Protein 4PND (pdb70)

Structure (mmCIF, N/CA/C/O backbone):
data_4PND
#
_entry.id   4PND
#
_cell.length_a   31.950
_cell.length_b   42.560
_cell.length_c   97.000
_cell.angle_alpha   90.00
_cell.angle_beta   90.00
_cell.angle_gamma   90.00
#
_symmetry.space_group_name_H-M   'P 21 21 21'
#
loop_
_entity.id
_entity.type
_entity.pdbx_description
1 polymer CC-Pent_Variant
2 water water
#
loop_
_atom_site.group_PDB
_atom_site.id
_atom_site.type_symbol
_atom_site.label_atom_id
_atom_site.label_alt_id
_atom_site.label_comp_id
_atom_site.label_asym_id
_atom_site.label_entity_id
_atom_site.label_seq_id
_atom_site.pdbx_PDB_ins_code
_atom_site.Cartn_x
_atom_site.Cartn_y
_atom_site.Cartn_z
_atom_site.occupancy
_atom_site.B_iso_or_equiv
_atom_site.auth_seq_id
_atom_site.auth_comp_id
_atom_site.auth_asym_id
_atom_site.auth_atom_id
_atom_site.pdbx_PDB_model_num
ATOM 4 N N . GLY A 1 2 ? 10.374 19.301 -1.195 1.00 31.36 1 GLY A N 1
ATOM 5 C CA . GLY A 1 2 ? 11.700 18.862 -1.596 1.00 35.53 1 GLY A CA 1
ATOM 6 C C . GLY A 1 2 ? 11.893 18.922 -3.099 1.00 35.85 1 GLY A C 1
ATOM 7 O O . GLY A 1 2 ? 11.032 19.430 -3.823 1.00 29.82 1 GLY A O 1
ATOM 8 N N . ASN A 1 3 ? 13.041 18.451 -3.577 1.00 25.21 2 ASN A N 1
ATOM 9 C CA . ASN A 1 3 ? 13.198 18.264 -5.011 1.00 28.30 2 ASN A CA 1
ATOM 10 C C . ASN A 1 3 ? 12.488 16.983 -5.415 1.00 27.03 2 ASN A C 1
ATOM 11 O O . ASN A 1 3 ? 13.096 15.903 -5.485 1.00 24.55 2 ASN A O 1
ATOM 16 N N . ILE A 1 4 ? 11.192 17.100 -5.688 1.00 21.79 3 ILE A N 1
ATOM 17 C CA . ILE A 1 4 ? 10.379 15.917 -5.970 1.00 24.40 3 ILE A CA 1
ATOM 18 C C . ILE A 1 4 ? 10.822 15.167 -7.233 1.00 21.07 3 ILE A C 1
ATOM 19 O O . ILE A 1 4 ? 10.834 13.929 -7.256 1.00 21.59 3 ILE A O 1
ATOM 24 N N . LEU A 1 5 ? 11.243 15.894 -8.266 1.00 19.33 4 LEU A N 1
ATOM 25 C CA . LEU A 1 5 ? 11.655 15.232 -9.512 1.00 19.58 4 LEU A CA 1
ATOM 26 C C . LEU A 1 5 ? 12.945 14.436 -9.330 1.00 20.97 4 LEU A C 1
ATOM 27 O O . LEU A 1 5 ? 13.107 13.350 -9.896 1.00 18.83 4 LEU A O 1
ATOM 32 N N . GLN A 1 6 ? 13.869 14.962 -8.535 1.00 20.49 5 GLN A N 1
ATOM 33 C CA . GLN A 1 6 ? 15.101 14.222 -8.248 1.00 20.58 5 GLN A CA 1
ATOM 34 C C . GLN A 1 6 ? 14.810 13.006 -7.394 1.00 20.65 5 GLN A C 1
ATOM 35 O O . GLN A 1 6 ? 15.418 1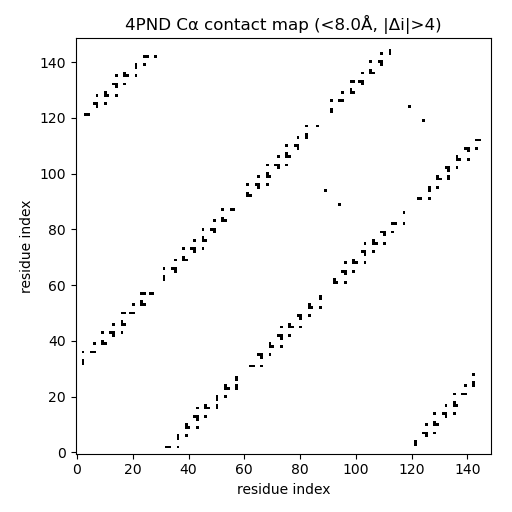1.944 -7.582 1.00 19.94 5 GLN A O 1
ATOM 38 N N . LYS A 1 7 ? 13.867 13.144 -6.464 1.00 20.65 6 LYS A N 1
ATOM 39 C CA . LYS A 1 7 ? 13.466 12.000 -5.648 1.00 19.58 6 LYS A CA 1
ATOM 40 C C . LYS A 1 7 ? 12.843 10.925 -6.527 1.00 19.22 6 LYS A C 1
ATOM 41 O O . LYS A 1 7 ? 13.158 9.739 -6.397 1.00 17.07 6 LYS A O 1
ATOM 47 N N . ILE A 1 8 ? 11.971 11.342 -7.436 1.00 20.51 7 ILE A N 1
ATOM 48 C CA . ILE A 1 8 ? 11.357 10.407 -8.380 1.00 17.28 7 ILE A CA 1
ATOM 49 C C . ILE A 1 8 ? 12.416 9.704 -9.230 1.00 18.31 7 ILE A C 1
ATOM 50 O O . ILE A 1 8 ? 12.372 8.477 -9.422 1.00 15.59 7 ILE A O 1
ATOM 55 N N . GLU A 1 9 ? 13.383 10.464 -9.727 1.00 18.88 8 GLU A N 1
ATOM 56 C CA . GLU A 1 9 ? 14.476 9.857 -10.495 1.00 16.67 8 GLU A CA 1
ATOM 57 C C . GLU A 1 9 ? 15.223 8.821 -9.641 1.00 20.18 8 GLU A C 1
ATOM 58 O O . GLU A 1 9 ? 15.524 7.715 -10.097 1.00 19.75 8 GLU A O 1
ATOM 64 N N . ASN A 1 10 ? 15.508 9.173 -8.388 1.00 17.31 9 ASN A N 1
ATOM 65 C CA . ASN A 1 10 ? 16.248 8.265 -7.508 1.00 19.35 9 ASN A CA 1
ATOM 66 C C . ASN A 1 10 ? 15.480 6.989 -7.198 1.00 16.37 9 ASN A C 1
ATOM 67 O O . ASN A 1 10 ? 16.059 5.902 -7.147 1.00 17.68 9 ASN A O 1
ATOM 72 N N . ILE A 1 11 ? 14.176 7.118 -6.987 1.00 13.26 10 ILE A N 1
ATOM 73 C CA . ILE A 1 11 ? 13.338 5.944 -6.727 1.00 12.10 10 ILE A CA 1
ATOM 74 C C . ILE A 1 11 ? 13.281 5.052 -7.956 1.00 14.34 10 ILE A C 1
ATOM 75 O O . ILE A 1 11 ? 13.346 3.812 -7.864 1.00 13.67 10 ILE A O 1
ATOM 80 N N . LEU A 1 12 ? 13.185 5.671 -9.128 1.00 13.92 11 LEU A N 1
ATOM 81 C CA . LEU A 1 12 ? 13.148 4.878 -10.361 1.00 12.26 11 LEU A CA 1
ATOM 82 C C . LEU A 1 12 ? 14.461 4.124 -10.569 1.00 15.82 11 LEU A C 1
ATOM 83 O O . LEU A 1 12 ? 14.476 2.996 -11.072 1.00 15.14 11 LEU A O 1
ATOM 88 N N . LYS A 1 13 ? 15.575 4.742 -10.192 1.00 14.26 12 LYS A N 1
ATOM 89 C CA . LYS A 1 13 ? 16.870 4.059 -10.289 1.00 16.13 12 LYS A CA 1
ATOM 90 C C . LYS A 1 13 ? 16.910 2.837 -9.380 1.00 17.92 12 LYS A C 1
ATOM 91 O O . LYS A 1 13 ? 17.427 1.784 -9.770 1.00 17.72 12 LYS A O 1
ATOM 97 N N . LYS A 1 14 ? 16.355 2.972 -8.180 1.00 13.89 13 LYS A N 1
ATOM 98 C CA . LYS A 1 14 ? 16.290 1.827 -7.264 1.00 14.33 13 LYS A CA 1
ATOM 99 C C . LYS A 1 14 ? 15.372 0.750 -7.790 1.00 21.38 13 LYS A C 1
ATOM 100 O O . LYS A 1 14 ? 15.669 -0.440 -7.693 1.00 17.35 13 LYS A O 1
ATOM 106 N N . ILE A 1 15 ? 14.248 1.161 -8.356 1.00 15.55 14 ILE A N 1
ATOM 107 C CA . ILE A 1 15 ? 13.345 0.202 -8.975 1.00 12.49 14 ILE A CA 1
ATOM 108 C C . ILE A 1 15 ? 14.043 -0.568 -10.100 1.00 16.33 14 ILE A C 1
ATOM 109 O O . ILE A 1 15 ? 13.904 -1.797 -10.219 1.00 14.50 14 ILE A O 1
ATOM 114 N N . GLU A 1 16 ? 14.799 0.149 -10.924 1.00 16.04 15 GLU A N 1
ATOM 115 C CA . GLU A 1 16 ? 15.576 -0.484 -11.993 1.00 16.13 15 GLU A CA 1
ATOM 116 C C . GLU A 1 16 ? 16.550 -1.503 -11.425 1.00 15.33 15 GLU A C 1
ATOM 117 O O . GLU A 1 16 ? 16.671 -2.624 -11.927 1.00 17.08 15 GLU A O 1
ATOM 123 N N . ASN A 1 17 ? 17.244 -1.116 -10.361 1.00 13.61 16 ASN A N 1
ATOM 124 C CA . ASN A 1 17 ? 18.232 -1.998 -9.751 1.00 16.11 16 ASN A CA 1
ATOM 125 C C . ASN A 1 17 ? 17.606 -3.255 -9.173 1.00 16.07 16 ASN A C 1
ATOM 126 O O . ASN A 1 17 ? 18.149 -4.362 -9.314 1.00 17.76 16 ASN A O 1
ATOM 131 N N . ILE A 1 18 ? 16.460 -3.091 -8.523 1.00 13.37 17 ILE A N 1
ATOM 132 C CA . ILE A 1 18 ? 15.773 -4.247 -7.952 1.00 13.49 17 ILE A CA 1
ATOM 133 C C . ILE A 1 18 ? 15.308 -5.183 -9.058 1.00 14.89 17 ILE A C 1
ATOM 134 O O . ILE A 1 18 ? 15.427 -6.408 -8.950 1.00 15.67 17 ILE A O 1
ATOM 139 N N . LEU A 1 19 ? 14.785 -4.611 -10.136 1.00 13.12 18 LEU A N 1
ATOM 140 C CA . LEU A 1 19 ? 14.317 -5.432 -11.247 1.00 12.39 18 LEU A CA 1
ATOM 141 C C . LEU A 1 19 ? 15.462 -6.181 -11.911 1.00 17.38 18 LEU A C 1
ATOM 142 O O . LEU A 1 19 ? 15.302 -7.320 -12.342 1.00 17.04 18 LEU A O 1
ATOM 147 N N . TRP A 1 20 ? 16.621 -5.547 -12.017 1.00 13.35 19 TRP A N 1
ATOM 148 C CA . TRP A 1 20 ? 17.777 -6.227 -12.597 1.00 17.50 19 TRP A CA 1
ATOM 149 C C . TRP A 1 20 ? 18.170 -7.434 -11.725 1.00 20.83 19 TRP A C 1
ATOM 150 O O . TRP A 1 20 ? 18.507 -8.521 -12.237 1.00 17.65 19 TRP A O 1
ATOM 161 N N . LYS A 1 21 ? 18.106 -7.261 -10.405 1.00 14.49 20 LYS A N 1
ATOM 162 C CA . LYS A 1 21 ? 18.403 -8.376 -9.496 1.00 14.68 20 LYS A CA 1
ATOM 163 C C . LYS A 1 21 ? 17.401 -9.503 -9.664 1.00 18.09 20 LYS A C 1
ATOM 164 O O . LYS A 1 21 ? 17.762 -10.684 -9.656 1.00 19.15 20 LYS A O 1
ATOM 170 N N . ILE A 1 22 ? 16.134 -9.134 -9.782 1.00 15.01 21 ILE A N 1
ATOM 171 C CA . ILE A 1 22 ? 15.079 -10.109 -10.019 1.00 12.18 21 ILE A CA 1
ATOM 172 C C . ILE A 1 22 ? 15.332 -10.872 -11.318 1.00 17.28 21 ILE A C 1
ATOM 173 O O . ILE A 1 22 ? 15.206 -12.105 -11.363 1.00 17.38 21 ILE A O 1
ATOM 178 N N . GLU A 1 23 ? 15.700 -10.155 -12.380 1.00 14.86 22 GLU A N 1
ATOM 179 C CA . GLU A 1 23 ? 15.968 -10.818 -13.669 1.00 14.13 22 GLU A CA 1
ATOM 180 C C . GLU A 1 23 ? 17.114 -11.809 -13.548 1.00 18.25 22 GLU A C 1
ATOM 181 O O . GLU A 1 23 ? 17.068 -12.907 -14.108 1.00 22.23 22 GLU A O 1
ATOM 187 N N . ASN A 1 24 ? 18.156 -11.421 -12.824 1.00 18.14 23 ASN A N 1
ATOM 188 C CA . ASN A 1 24 ? 19.290 -12.315 -12.625 1.00 19.84 23 ASN A CA 1
ATOM 189 C C . ASN A 1 24 ? 18.929 -13.563 -11.831 1.00 19.74 23 ASN A C 1
ATOM 190 O O . ASN A 1 24 ? 19.393 -14.663 -12.151 1.00 24.97 23 ASN A O 1
ATOM 195 N N . ILE A 1 25 ? 18.105 -13.398 -10.801 1.00 18.49 24 ILE A N 1
ATOM 196 C CA . ILE A 1 25 ? 17.663 -14.538 -9.984 1.00 18.61 24 ILE A CA 1
ATOM 197 C C . ILE A 1 25 ? 16.831 -15.482 -10.855 1.00 21.32 24 ILE A C 1
ATOM 198 O O . ILE A 1 25 ? 16.982 -16.696 -10.784 1.00 21.07 24 ILE A O 1
ATOM 203 N N . LEU A 1 26 ? 15.965 -14.918 -11.695 1.00 18.95 25 LEU A N 1
ATOM 204 C CA . LEU A 1 26 ? 15.114 -15.724 -12.577 1.00 19.34 25 LEU A CA 1
ATOM 205 C C . LEU A 1 26 ? 15.938 -16.497 -13.599 1.00 19.52 25 LEU A C 1
ATOM 206 O O . LEU A 1 26 ? 15.627 -17.655 -13.916 1.00 24.58 25 LEU A O 1
ATOM 211 N N . GLN A 1 27 ? 17.011 -15.885 -14.092 1.00 18.74 26 GLN A N 1
ATOM 212 C CA . GLN A 1 27 ? 17.920 -16.574 -15.005 1.00 23.12 26 GLN A CA 1
ATOM 213 C C . GLN A 1 27 ? 18.510 -17.824 -14.379 1.00 25.68 26 GLN A C 1
ATOM 214 O O . GLN A 1 27 ? 18.689 -18.840 -15.047 1.00 24.32 26 GLN A O 1
ATOM 220 N N . LYS A 1 28 ? 18.832 -17.730 -13.094 1.00 23.19 27 LYS A N 1
ATOM 221 C CA . LYS A 1 28 ? 19.402 -18.856 -12.370 1.00 27.18 27 LYS A CA 1
ATOM 222 C C . LYS A 1 28 ? 18.351 -19.935 -12.166 1.00 24.11 27 LYS A C 1
ATOM 223 O O . LYS A 1 28 ? 18.638 -21.130 -12.280 1.00 27.90 27 LYS A O 1
ATOM 227 N N . ILE A 1 29 ? 17.132 -19.511 -11.849 1.00 24.28 28 ILE A N 1
ATOM 228 C CA . ILE A 1 29 ? 16.037 -20.460 -11.673 1.00 23.70 28 ILE A CA 1
ATOM 229 C C . ILE A 1 29 ? 15.779 -21.211 -12.980 1.00 25.07 28 ILE A C 1
ATOM 230 O O . ILE A 1 29 ? 15.616 -22.439 -12.987 1.00 25.42 28 ILE A O 1
ATOM 235 N N . GLU A 1 30 ? 15.804 -20.493 -14.097 1.00 22.50 29 GLU A N 1
ATOM 236 C CA . GLU A 1 30 ? 15.498 -21.135 -15.378 1.00 23.88 29 GLU A CA 1
ATOM 237 C C . GLU A 1 30 ? 16.627 -22.074 -15.808 1.00 32.77 29 GLU A C 1
ATOM 238 O O . GLU A 1 30 ? 16.386 -23.074 -16.500 1.00 33.89 29 GLU A O 1
ATOM 244 N N A GLY A 1 31 ? 17.852 -21.738 -15.409 0.45 31.31 30 GLY A N 1
ATOM 245 N N B GLY A 1 31 ? 17.848 -21.772 -15.382 0.55 31.27 30 GLY A N 1
ATOM 246 C CA A GLY A 1 31 ? 19.018 -22.573 -15.644 0.45 32.46 30 GLY A CA 1
ATOM 247 C CA B GLY A 1 31 ? 18.984 -22.617 -15.696 0.55 32.52 30 GLY A CA 1
ATOM 248 C C A GLY A 1 31 ? 18.891 -23.936 -14.991 0.45 35.04 30 GLY A C 1
ATOM 249 C C B GLY A 1 31 ? 18.948 -23.915 -14.917 0.55 35.42 30 GLY A C 1
ATOM 250 O O A GLY A 1 31 ? 18.258 -24.049 -13.940 0.45 28.91 30 GLY A O 1
ATOM 251 O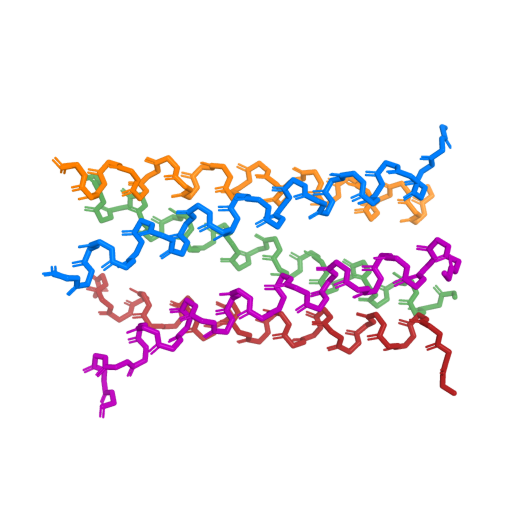 O B GLY A 1 31 ? 19.726 -24.824 -15.181 0.55 32.82 30 GLY A O 1
ATOM 252 N N . ASN B 1 3 ? -0.307 17.341 -3.534 1.00 62.56 2 ASN B N 1
ATOM 253 C CA . ASN B 1 3 ? 0.067 17.612 -4.911 1.00 49.67 2 ASN B CA 1
ATOM 254 C C . ASN B 1 3 ? 0.216 16.332 -5.711 1.00 35.86 2 ASN B C 1
ATOM 255 O O . ASN B 1 3 ? 0.629 15.319 -5.169 1.00 27.39 2 ASN B O 1
ATOM 260 N N . ILE B 1 4 ? -0.094 16.397 -7.001 1.00 33.97 3 ILE B N 1
ATOM 261 C CA . ILE B 1 4 ? -0.038 15.220 -7.862 1.00 28.17 3 ILE B CA 1
ATOM 262 C C . ILE B 1 4 ? 1.383 14.665 -7.976 1.00 27.48 3 ILE B C 1
ATOM 263 O O . ILE B 1 4 ? 1.564 13.450 -8.059 1.00 21.81 3 ILE B O 1
ATOM 268 N N . LEU B 1 5 ? 2.394 15.533 -7.972 1.00 23.60 4 LEU B N 1
ATOM 269 C CA . LEU B 1 5 ? 3.772 15.053 -8.078 1.00 25.20 4 LEU B CA 1
ATOM 270 C C . LEU B 1 5 ? 4.179 14.291 -6.819 1.00 21.14 4 LEU B C 1
ATOM 271 O O . LEU B 1 5 ? 4.897 13.292 -6.897 1.00 27.11 4 LEU B O 1
ATOM 276 N N . GLN B 1 6 ? 3.712 14.754 -5.661 1.00 23.24 5 GLN B N 1
ATOM 277 C CA . GLN B 1 6 ? 4.015 14.057 -4.417 1.00 23.40 5 GLN B CA 1
ATOM 278 C C . GLN B 1 6 ? 3.314 12.703 -4.378 1.00 23.08 5 GLN B C 1
ATOM 279 O O . GLN B 1 6 ? 3.895 11.700 -3.930 1.00 25.17 5 GLN B O 1
ATOM 285 N N . LYS B 1 7 ? 2.087 12.656 -4.891 1.00 22.88 6 LYS B N 1
ATOM 286 C CA . LYS B 1 7 ? 1.355 11.388 -4.959 1.00 20.69 6 LYS B CA 1
ATOM 287 C C . LYS B 1 7 ? 2.069 10.399 -5.858 1.00 20.03 6 LYS B C 1
ATOM 288 O O . LYS B 1 7 ? 2.228 9.228 -5.503 1.00 21.03 6 LYS B O 1
ATOM 293 N N . ILE B 1 8 ? 2.513 10.868 -7.021 1.00 17.92 7 ILE B N 1
ATOM 294 C CA . ILE B 1 8 ? 3.267 10.009 -7.935 1.00 16.34 7 ILE B CA 1
ATOM 295 C C . ILE B 1 8 ? 4.522 9.483 -7.257 1.00 19.95 7 ILE B C 1
ATOM 296 O O . ILE B 1 8 ? 4.836 8.292 -7.337 1.00 18.87 7 ILE B O 1
ATOM 301 N N . GLU B 1 9 ? 5.235 10.366 -6.569 1.00 20.52 8 GLU B N 1
ATOM 302 C CA . GLU B 1 9 ? 6.408 9.946 -5.806 1.00 20.45 8 GLU B CA 1
ATOM 303 C C . GLU B 1 9 ? 6.049 8.895 -4.759 1.00 18.50 8 GLU B C 1
ATOM 304 O O . GLU B 1 9 ? 6.737 7.878 -4.624 1.00 20.05 8 GLU B O 1
ATOM 310 N N . ASN B 1 10 ? 4.942 9.115 -4.056 1.00 16.42 9 ASN B N 1
ATOM 311 C CA . ASN B 1 10 ? 4.526 8.187 -3.005 1.00 18.55 9 ASN B CA 1
ATOM 312 C C . ASN B 1 10 ? 4.195 6.794 -3.553 1.00 21.62 9 ASN B C 1
ATOM 313 O O . ASN B 1 10 ? 4.555 5.783 -2.950 1.00 21.41 9 ASN B O 1
ATOM 318 N N . ILE B 1 11 ? 3.520 6.738 -4.697 1.00 17.53 10 ILE B N 1
ATOM 319 C CA . ILE B 1 11 ? 3.179 5.449 -5.317 1.00 15.58 10 ILE B CA 1
ATOM 320 C C . ILE B 1 11 ? 4.447 4.714 -5.773 1.00 19.64 10 ILE B C 1
ATOM 321 O O . ILE B 1 11 ? 4.580 3.479 -5.635 1.00 16.60 10 ILE B O 1
ATOM 326 N N . LEU B 1 12 ? 5.407 5.468 -6.307 1.00 15.44 11 LEU B N 1
ATOM 327 C CA . LEU B 1 12 ? 6.664 4.855 -6.744 1.00 14.74 11 LEU B CA 1
ATOM 328 C C . LEU B 1 12 ? 7.422 4.244 -5.565 1.00 17.37 11 LEU B C 1
ATOM 329 O O . LEU B 1 12 ? 8.017 3.165 -5.705 1.00 17.26 11 LEU B O 1
ATOM 334 N N . LYS B 1 13 ? 7.384 4.909 -4.408 1.00 14.70 12 LYS B N 1
ATOM 335 C CA . LYS B 1 13 ? 7.998 4.365 -3.187 1.00 14.15 12 LYS B CA 1
ATOM 336 C C . LYS B 1 13 ? 7.325 3.058 -2.809 1.00 21.61 12 LYS B C 1
ATOM 337 O O . LYS B 1 13 ? 7.998 2.115 -2.383 1.00 17.77 12 LYS B O 1
ATOM 343 N N . LYS B 1 14 ? 6.001 3.004 -2.959 1.00 16.96 13 LYS B N 1
ATOM 344 C CA . LYS B 1 14 ? 5.259 1.781 -2.632 1.00 15.41 13 LYS B CA 1
ATOM 345 C C . LYS B 1 14 ? 5.618 0.660 -3.598 1.00 21.46 13 LYS B C 1
ATOM 346 O O . LYS B 1 14 ? 5.762 -0.501 -3.207 1.00 16.75 13 LYS B O 1
ATOM 351 N N . ILE B 1 15 ? 5.744 1.008 -4.872 1.00 13.69 14 ILE B N 1
ATOM 352 C CA . ILE B 1 15 ? 6.167 0.047 -5.888 1.00 10.57 14 ILE B CA 1
ATOM 353 C C . ILE B 1 15 ? 7.563 -0.504 -5.583 1.00 16.93 14 ILE B C 1
ATOM 354 O O . ILE B 1 15 ? 7.810 -1.712 -5.722 1.00 15.96 14 ILE B O 1
ATOM 359 N N . GLU B 1 16 ? 8.477 0.375 -5.177 1.00 14.79 15 GLU B N 1
ATOM 360 C CA . GLU B 1 16 ? 9.821 -0.056 -4.798 1.00 11.76 15 GLU B CA 1
ATOM 361 C C . GLU B 1 16 ? 9.743 -1.079 -3.662 1.00 14.30 15 GLU B C 1
ATOM 362 O O . GLU B 1 16 ? 10.384 -2.133 -3.703 1.00 18.35 15 GLU B O 1
ATOM 368 N N . ASN B 1 17 ? 8.920 -0.782 -2.662 1.00 16.89 16 ASN B N 1
ATOM 369 C CA . ASN B 1 17 ? 8.800 -1.680 -1.519 1.00 16.35 16 ASN B CA 1
ATOM 370 C C . ASN B 1 17 ? 8.241 -3.041 -1.906 1.00 17.16 16 ASN B C 1
ATOM 371 O O . ASN B 1 17 ? 8.683 -4.068 -1.367 1.00 16.07 16 ASN B O 1
ATOM 376 N N . ILE B 1 18 ? 7.253 -3.049 -2.796 1.00 13.18 17 ILE B N 1
ATOM 377 C CA . ILE B 1 18 ? 6.669 -4.320 -3.241 1.00 16.57 17 ILE B CA 1
ATOM 378 C C . ILE B 1 18 ? 7.726 -5.107 -4.013 1.00 19.93 17 ILE B C 1
ATOM 379 O O . ILE B 1 18 ? 7.842 -6.319 -3.872 1.00 14.43 17 ILE B O 1
ATOM 384 N N . LEU B 1 19 ? 8.497 -4.421 -4.849 1.00 16.46 18 LEU B N 1
ATOM 385 C CA . LEU B 1 19 ? 9.545 -5.106 -5.621 1.00 12.88 18 LEU B CA 1
ATOM 386 C C . LEU B 1 19 ? 10.624 -5.693 -4.703 1.00 12.32 18 LEU B C 1
ATOM 387 O O . LEU B 1 19 ? 11.193 -6.749 -5.000 1.00 13.77 18 LEU B O 1
ATOM 392 N N . TRP B 1 20 ? 10.956 -4.996 -3.615 1.00 12.53 19 TRP B N 1
ATOM 393 C CA . TRP B 1 20 ? 11.882 -5.576 -2.640 1.00 17.63 19 TRP B CA 1
ATOM 394 C C . TRP B 1 20 ? 11.322 -6.878 -2.074 1.00 17.32 19 TRP B C 1
ATOM 395 O O . TRP B 1 20 ? 12.056 -7.859 -1.901 1.00 15.72 19 TRP B O 1
ATOM 406 N N . LYS B 1 21 ? 10.021 -6.891 -1.781 1.00 15.60 20 LYS B N 1
ATOM 407 C CA . LYS B 1 21 ? 9.401 -8.107 -1.236 1.00 19.19 20 LYS B CA 1
ATOM 408 C C . LYS B 1 21 ? 9.459 -9.233 -2.249 1.00 18.16 20 LYS B C 1
ATOM 409 O O . LYS B 1 21 ? 9.784 -10.375 -1.910 1.00 17.92 20 LYS B O 1
ATOM 415 N N . ILE B 1 22 ? 9.138 -8.910 -3.496 1.00 12.18 21 ILE B N 1
ATOM 416 C CA . ILE B 1 22 ? 9.215 -9.898 -4.577 1.00 11.66 21 ILE B CA 1
ATOM 417 C C . ILE B 1 22 ? 10.642 -10.426 -4.733 1.00 14.16 21 ILE B C 1
ATOM 418 O O . ILE B 1 22 ? 10.871 -11.638 -4.870 1.00 16.85 21 ILE B O 1
ATOM 423 N N . GLU B 1 23 ? 11.613 -9.520 -4.709 1.00 12.58 22 GLU B N 1
ATOM 424 C CA . GLU B 1 23 ? 13.007 -9.930 -4.836 1.00 12.96 22 GLU B CA 1
ATOM 425 C C . GLU B 1 23 ? 13.424 -10.868 -3.712 1.00 16.52 22 GLU B C 1
ATOM 426 O O . GLU B 1 23 ? 14.124 -11.862 -3.952 1.00 17.24 22 GLU B O 1
ATOM 432 N N A ASN B 1 24 ? 12.994 -10.553 -2.492 0.46 14.15 23 ASN B N 1
ATOM 433 N N B ASN B 1 24 ? 13.010 -10.579 -2.479 0.54 14.61 23 ASN B N 1
ATOM 434 C CA A ASN B 1 24 ? 13.345 -11.360 -1.328 0.46 17.53 23 ASN B CA 1
ATOM 435 C CA B ASN B 1 24 ? 13.424 -11.448 -1.377 0.54 17.23 23 ASN B CA 1
ATOM 436 C C A ASN B 1 24 ? 12.756 -12.764 -1.423 0.46 18.26 23 ASN B C 1
ATOM 437 C C B ASN B 1 24 ? 12.776 -12.816 -1.476 0.54 18.29 23 ASN B C 1
ATOM 438 O O A ASN B 1 24 ? 13.411 -13.746 -1.088 0.46 18.41 23 ASN B O 1
ATOM 439 O O B ASN B 1 24 ? 13.411 -13.830 -1.195 0.54 18.72 23 ASN B O 1
ATOM 448 N N . ILE B 1 25 ? 11.511 -12.843 -1.879 1.00 17.27 24 ILE B N 1
ATOM 449 C CA . ILE B 1 25 ? 10.815 -14.118 -2.056 1.00 17.12 24 ILE B CA 1
ATOM 450 C C . ILE B 1 25 ? 11.518 -14.946 -3.125 1.00 18.88 24 ILE B C 1
ATOM 451 O O . ILE B 1 25 ? 11.707 -16.149 -2.951 1.00 19.76 24 ILE B O 1
ATOM 456 N N . LEU B 1 26 ? 11.919 -14.316 -4.230 1.00 17.06 25 LEU B N 1
ATOM 457 C CA . LEU B 1 26 ? 12.628 -15.045 -5.297 1.00 16.81 25 LEU B CA 1
ATOM 458 C C . LEU B 1 26 ? 13.985 -15.559 -4.847 1.00 17.10 25 LEU B C 1
ATOM 459 O O . LEU B 1 26 ? 14.441 -16.617 -5.291 1.00 19.91 25 LEU B O 1
ATOM 464 N N . GLN B 1 27 ? 14.651 -14.803 -3.982 1.00 16.11 26 GLN B N 1
ATOM 465 C CA . GLN B 1 27 ? 15.910 -15.268 -3.420 1.00 18.35 26 GLN B CA 1
ATOM 466 C C . GLN B 1 27 ? 15.675 -16.565 -2.668 1.00 18.85 26 GLN B C 1
ATOM 467 O O . GLN B 1 27 ? 16.474 -17.514 -2.750 1.00 20.98 26 GLN B O 1
ATOM 473 N N . LYS B 1 28 ? 14.548 -16.626 -1.964 1.00 18.72 27 LYS B N 1
ATOM 474 C CA . LYS B 1 28 ? 14.226 -17.838 -1.228 1.00 21.66 27 LYS B CA 1
ATOM 475 C C . LYS B 1 28 ? 13.900 -18.980 -2.164 1.00 24.76 27 LYS B C 1
ATOM 476 O O . LYS B 1 28 ? 14.310 -20.118 -1.933 1.00 23.53 27 LYS B O 1
ATOM 482 N N . ILE B 1 29 ? 13.132 -18.684 -3.208 1.00 19.30 28 ILE B N 1
ATOM 483 C CA . ILE B 1 29 ? 12.762 -19.730 -4.167 1.00 19.53 28 ILE B CA 1
ATOM 484 C C . ILE B 1 29 ? 14.017 -20.246 -4.853 1.00 25.47 28 ILE B C 1
ATOM 485 O O . ILE B 1 29 ? 14.182 -21.441 -5.021 1.00 28.10 28 ILE B O 1
ATOM 490 N N . GLU B 1 30 ? 14.933 -19.357 -5.215 1.00 21.43 29 GLU B N 1
ATOM 491 C CA . GLU B 1 30 ? 16.144 -19.811 -5.891 1.00 23.61 29 GLU B CA 1
ATOM 492 C C . GLU B 1 30 ? 17.042 -20.562 -4.913 1.00 30.62 29 GLU B C 1
ATOM 493 O O . GLU B 1 30 ? 17.786 -21.465 -5.313 1.00 31.51 29 GLU B O 1
ATOM 499 N N A GLY B 1 31 ? 16.930 -20.216 -3.630 0.55 27.54 30 GLY B N 1
ATOM 500 N N B GLY B 1 31 ? 17.012 -20.151 -3.649 0.45 27.35 30 GLY B N 1
ATOM 501 C CA A GLY B 1 31 ? 17.652 -20.883 -2.555 0.55 30.51 30 GLY B CA 1
ATOM 502 C CA B GLY B 1 31 ? 17.845 -20.763 -2.631 0.45 29.26 30 GLY B CA 1
ATOM 503 C C A GLY B 1 31 ? 17.626 -22.402 -2.606 0.55 36.56 30 GLY B C 1
ATOM 504 C C B GLY B 1 31 ? 17.475 -22.210 -2.388 0.45 33.79 30 GLY B C 1
ATOM 505 O O A GLY B 1 31 ? 18.198 -23.079 -1.744 0.55 28.20 30 GLY B O 1
ATOM 506 O O B GLY B 1 31 ? 16.338 -22.613 -2.622 0.45 25.51 30 GLY B O 1
ATOM 510 N N . GLY C 1 2 ? -1.636 18.334 -17.029 1.00 86.40 1 GLY C N 1
ATOM 511 C CA . GLY C 1 2 ? -2.797 18.440 -16.161 1.00 83.36 1 GLY C CA 1
ATOM 512 C C . GLY C 1 2 ? -3.464 17.095 -15.949 1.00 75.58 1 GLY C C 1
ATOM 513 O O . GLY C 1 2 ? -3.249 16.441 -14.926 1.00 74.89 1 GLY C O 1
ATOM 514 N N . ASN C 1 3 ? -4.265 16.671 -16.921 1.00 62.12 2 ASN C N 1
ATOM 515 C CA . ASN C 1 3 ? -4.927 15.386 -16.811 1.00 56.04 2 ASN C CA 1
ATOM 516 C C . ASN C 1 3 ? -3.952 14.273 -17.190 1.00 44.69 2 ASN C C 1
ATOM 517 O O . ASN C 1 3 ? -4.165 13.115 -16.830 1.00 38.05 2 ASN C O 1
ATOM 522 N N . ILE C 1 4 ? -2.907 14.609 -17.947 1.00 37.13 3 ILE C N 1
ATOM 523 C CA . ILE C 1 4 ? -1.911 13.600 -18.318 1.00 35.92 3 ILE C CA 1
ATOM 524 C C . ILE C 1 4 ? -1.209 13.118 -17.043 1.00 30.49 3 ILE C C 1
ATOM 525 O O . ILE C 1 4 ? -0.870 11.936 -16.912 1.00 28.10 3 ILE C O 1
ATOM 530 N N . LEU C 1 5 ? -1.004 14.026 -16.089 1.00 25.78 4 LEU C N 1
ATOM 531 C CA . LEU C 1 5 ? -0.384 13.636 -14.823 1.00 27.52 4 LEU C CA 1
ATOM 532 C C . LEU C 1 5 ? -1.349 12.738 -14.075 1.00 25.94 4 LEU C C 1
ATOM 533 O O . LEU C 1 5 ? -0.942 11.833 -13.345 1.00 24.46 4 LEU C O 1
ATOM 538 N N . GLN C 1 6 ? -2.638 13.010 -14.239 1.00 29.29 5 GLN C N 1
ATOM 539 C CA . GLN C 1 6 ? -3.646 12.161 -13.625 1.00 31.12 5 GLN C CA 1
ATOM 540 C C . GLN C 1 6 ? -3.631 10.775 -14.266 1.00 34.01 5 GLN C C 1
ATOM 541 O O . GLN C 1 6 ? -3.807 9.767 -13.574 1.00 28.48 5 GLN C O 1
ATOM 544 N N . LYS C 1 7 ? -3.405 10.719 -15.579 1.00 29.01 6 LYS C N 1
ATOM 545 C CA . LYS C 1 7 ? -3.296 9.430 -16.268 1.00 28.61 6 LYS C CA 1
ATOM 546 C C . LYS C 1 7 ? -2.085 8.656 -15.782 1.00 26.79 6 LYS C C 1
ATOM 547 O O . LYS C 1 7 ? -2.165 7.463 -15.514 1.00 25.36 6 LYS C O 1
ATOM 551 N N . ILE C 1 8 ? -0.964 9.352 -15.658 1.00 20.80 7 ILE C N 1
ATOM 552 C CA . ILE C 1 8 ? 0.250 8.740 -15.139 1.00 20.60 7 ILE C CA 1
ATOM 553 C C . ILE C 1 8 ? 0.033 8.223 -13.718 1.00 20.97 7 ILE C C 1
ATOM 554 O O . ILE C 1 8 ? 0.455 7.110 -13.394 1.00 16.89 7 ILE C O 1
ATOM 559 N N . GLU C 1 9 ? -0.620 9.016 -12.869 1.00 25.65 8 GLU C N 1
ATOM 560 C CA . GLU C 1 9 ? -0.914 8.562 -11.503 1.00 23.87 8 GLU C CA 1
ATOM 561 C C . GLU C 1 9 ? -1.773 7.299 -11.501 1.00 26.09 8 GLU C C 1
ATOM 562 O O . GLU C 1 9 ? -1.495 6.350 -10.762 1.00 22.24 8 GLU C O 1
ATOM 568 N N . ASN C 1 10 ? -2.809 7.287 -12.337 1.00 23.71 9 ASN C N 1
ATOM 569 C CA . ASN C 1 10 ? -3.721 6.143 -12.396 1.00 22.15 9 ASN C CA 1
ATOM 570 C C . ASN C 1 10 ? -3.026 4.880 -12.885 1.00 26.42 9 ASN C C 1
ATOM 571 O O . ASN C 1 10 ? -3.281 3.783 -12.378 1.00 24.98 9 ASN C O 1
ATOM 576 N N . ILE C 1 11 ? -2.148 5.023 -13.871 1.00 23.11 10 ILE C N 1
ATOM 577 C CA . ILE C 1 11 ? -1.418 3.861 -14.367 1.00 19.39 10 ILE C CA 1
ATOM 578 C C . ILE C 1 11 ? -0.476 3.310 -13.299 1.00 18.67 10 ILE C C 1
ATOM 579 O O . ILE C 1 11 ? -0.338 2.100 -13.155 1.00 19.04 10 ILE C O 1
ATOM 584 N N . LEU C 1 12 ? 0.174 4.191 -12.548 1.00 17.43 11 LEU C N 1
ATOM 585 C CA . LEU C 1 12 ? 1.066 3.744 -11.470 1.00 14.55 11 LEU C CA 1
ATOM 586 C C . LEU C 1 12 ? 0.292 2.991 -10.387 1.00 18.54 11 LEU C C 1
ATOM 587 O O . LEU C 1 12 ? 0.790 2.020 -9.823 1.00 17.25 11 LEU C O 1
ATOM 592 N N . LYS C 1 13 ? -0.926 3.437 -10.087 1.00 17.06 12 LYS C N 1
ATOM 593 C CA . LYS C 1 13 ? -1.757 2.714 -9.126 1.00 20.56 12 LYS C CA 1
ATOM 594 C C . LYS C 1 13 ? -2.075 1.301 -9.623 1.00 21.90 12 LYS C C 1
ATOM 595 O O . LYS C 1 13 ? -2.076 0.334 -8.838 1.00 20.82 12 LYS C O 1
ATOM 601 N N . LYS C 1 14 ? -2.343 1.178 -10.925 1.00 19.43 13 LYS C N 1
ATOM 602 C CA . LYS C 1 14 ? -2.612 -0.142 -11.519 1.00 19.37 13 LYS C CA 1
ATOM 603 C C . LYS C 1 14 ? -1.372 -1.021 -11.480 1.00 20.95 13 LYS C C 1
ATOM 604 O O . LYS C 1 14 ? -1.458 -2.218 -11.205 1.00 24.56 13 LYS C O 1
ATOM 608 N N . ILE C 1 15 ? -0.220 -0.430 -11.768 1.00 16.66 14 ILE C N 1
ATOM 609 C CA . ILE C 1 15 ? 1.045 -1.143 -11.686 1.00 18.63 14 ILE C CA 1
ATOM 610 C C . ILE C 1 15 ? 1.272 -1.668 -10.270 1.00 18.07 14 ILE C C 1
ATOM 611 O O . ILE C 1 15 ? 1.640 -2.827 -10.090 1.00 16.72 14 ILE C O 1
ATOM 616 N N . GLU C 1 16 ? 1.017 -0.818 -9.274 1.00 18.69 15 GLU C N 1
ATOM 617 C CA . GLU C 1 16 ? 1.137 -1.194 -7.865 1.00 18.46 15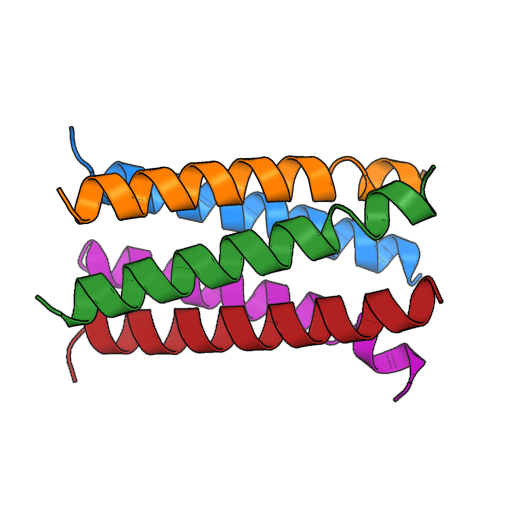 GLU C CA 1
ATOM 618 C C . GLU C 1 16 ? 0.238 -2.388 -7.539 1.00 18.89 15 GLU C C 1
ATOM 619 O O . GLU C 1 16 ? 0.668 -3.370 -6.903 1.00 19.18 15 GLU C O 1
ATOM 625 N N . ASN C 1 17 ? -1.010 -2.321 -7.999 1.00 15.77 16 ASN C N 1
ATOM 626 C CA . ASN C 1 17 ? -1.977 -3.373 -7.729 1.00 16.96 16 ASN C CA 1
ATOM 627 C C . ASN C 1 17 ? -1.570 -4.705 -8.362 1.00 18.68 16 ASN C C 1
ATOM 628 O O . ASN C 1 17 ? -1.707 -5.772 -7.747 1.00 20.62 16 ASN C O 1
ATOM 633 N N . ILE C 1 18 ? -1.055 -4.652 -9.586 1.00 16.67 17 ILE C N 1
ATOM 634 C CA . ILE C 1 18 ? -0.607 -5.875 -10.256 1.00 17.44 17 ILE C CA 1
ATOM 635 C C . ILE C 1 18 ? 0.583 -6.497 -9.528 1.00 17.17 17 ILE C C 1
ATOM 636 O O . ILE C 1 18 ? 0.664 -7.719 -9.358 1.00 18.07 17 ILE C O 1
ATOM 641 N N . LEU C 1 19 ? 1.503 -5.648 -9.085 1.00 15.33 18 LEU C N 1
ATOM 642 C CA . LEU C 1 19 ? 2.685 -6.111 -8.362 1.00 13.13 18 LEU C CA 1
ATOM 643 C C . LEU C 1 19 ? 2.301 -6.763 -7.041 1.00 16.01 18 LEU C C 1
ATOM 644 O O . LEU C 1 19 ? 2.896 -7.772 -6.644 1.00 17.88 18 LEU C O 1
ATOM 649 N N . TRP C 1 20 ? 1.294 -6.211 -6.360 1.00 15.36 19 TRP C N 1
ATOM 650 C CA . TRP C 1 20 ? 0.796 -6.847 -5.142 1.00 16.04 19 TRP C CA 1
ATOM 651 C C . TRP C 1 20 ? 0.282 -8.253 -5.438 1.00 17.98 19 TRP C C 1
ATOM 652 O O . TRP C 1 20 ? 0.511 -9.182 -4.654 1.00 18.95 19 TRP C O 1
ATOM 663 N N . LYS C 1 21 ? -0.411 -8.406 -6.565 1.00 16.82 20 LYS C N 1
ATOM 664 C CA . LYS C 1 21 ? -0.945 -9.717 -6.957 1.00 18.62 20 LYS C CA 1
ATOM 665 C C . LYS C 1 21 ? 0.186 -10.710 -7.225 1.00 17.22 20 LYS C C 1
ATOM 666 O O . LYS C 1 21 ? 0.123 -11.862 -6.812 1.00 18.74 20 LYS C O 1
ATOM 672 N N . ILE C 1 22 ? 1.212 -10.249 -7.931 1.00 16.52 21 ILE C N 1
ATOM 673 C CA . ILE C 1 22 ? 2.397 -11.060 -8.216 1.00 14.83 21 ILE C CA 1
ATOM 674 C C . ILE C 1 22 ? 3.079 -11.467 -6.903 1.00 15.27 21 ILE C C 1
ATOM 675 O O . ILE C 1 22 ? 3.421 -12.623 -6.696 1.00 14.27 21 ILE C O 1
ATOM 680 N N . GLU C 1 23 ? 3.233 -10.518 -5.992 1.00 13.52 22 GLU C N 1
ATOM 681 C CA . GLU C 1 23 ? 3.845 -10.801 -4.695 1.00 16.78 22 GLU C CA 1
ATOM 682 C C . GLU C 1 23 ? 3.060 -11.854 -3.937 1.00 17.27 22 GLU C C 1
ATOM 683 O O . GLU C 1 23 ? 3.642 -12.747 -3.310 1.00 18.62 22 GLU C O 1
ATOM 689 N N . ASN C 1 24 ? 1.733 -11.759 -3.983 1.00 16.16 23 ASN C N 1
ATOM 690 C CA A ASN C 1 24 ? 0.861 -12.711 -3.304 0.49 19.81 23 ASN C CA 1
ATOM 691 C CA B ASN C 1 24 ? 0.925 -12.721 -3.247 0.51 19.39 23 ASN C CA 1
ATOM 692 C C . ASN C 1 24 ? 1.015 -14.123 -3.842 1.00 18.89 23 ASN C C 1
ATOM 693 O O . ASN C 1 24 ? 1.042 -15.104 -3.091 1.00 19.33 23 ASN C O 1
ATOM 702 N N . ILE C 1 25 ? 1.080 -14.223 -5.167 1.00 17.88 24 ILE C N 1
ATOM 703 C CA . ILE C 1 25 ? 1.187 -15.541 -5.797 1.00 22.02 24 ILE C CA 1
ATOM 704 C C . ILE C 1 25 ? 2.515 -16.160 -5.391 1.00 19.07 24 ILE C C 1
ATOM 705 O O . ILE C 1 25 ? 2.581 -17.329 -4.980 1.00 18.83 24 ILE C O 1
ATOM 710 N N . LEU C 1 26 ? 3.566 -15.344 -5.441 1.00 16.52 25 LEU C N 1
ATOM 711 C CA . LEU C 1 26 ? 4.905 -15.829 -5.098 1.00 20.23 25 LEU C CA 1
ATOM 712 C C . LEU C 1 26 ? 4.991 -16.206 -3.622 1.00 19.69 25 LEU C C 1
ATOM 713 O O . LEU C 1 26 ? 5.619 -17.205 -3.267 1.00 23.26 25 LEU C O 1
ATOM 718 N N . GLN C 1 27 ? 4.349 -15.430 -2.754 1.00 20.45 26 GLN C N 1
ATOM 719 C CA . GLN C 1 27 ? 4.308 -15.821 -1.348 1.00 25.98 26 GLN C CA 1
ATOM 720 C C . GLN C 1 27 ? 3.639 -17.160 -1.120 1.00 30.05 26 GLN C C 1
ATOM 721 O O . GLN C 1 27 ? 4.108 -17.953 -0.292 1.00 32.72 26 GLN C O 1
ATOM 727 N N . LYS C 1 28 ? 2.553 -17.435 -1.841 1.00 23.04 27 LYS C N 1
ATOM 728 C CA . LYS C 1 28 ? 1.904 -18.718 -1.625 1.00 22.55 27 LYS C CA 1
ATOM 729 C C . LYS C 1 28 ? 2.785 -19.851 -2.117 1.00 26.31 27 LYS C C 1
ATOM 730 O O . LYS C 1 28 ? 2.870 -20.889 -1.455 1.00 30.61 27 LYS C O 1
ATOM 736 N N . ILE C 1 29 ? 3.436 -19.642 -3.262 1.00 27.09 28 ILE C N 1
ATOM 737 C CA . ILE C 1 29 ? 4.305 -20.665 -3.846 1.00 33.06 28 ILE C CA 1
ATOM 738 C C . ILE C 1 29 ? 5.443 -21.001 -2.905 1.00 26.27 28 ILE C C 1
ATOM 739 O O . ILE C 1 29 ? 5.738 -22.172 -2.661 1.00 33.91 28 ILE C O 1
ATOM 744 N N . GLU C 1 30 ? 6.065 -19.967 -2.348 1.00 28.60 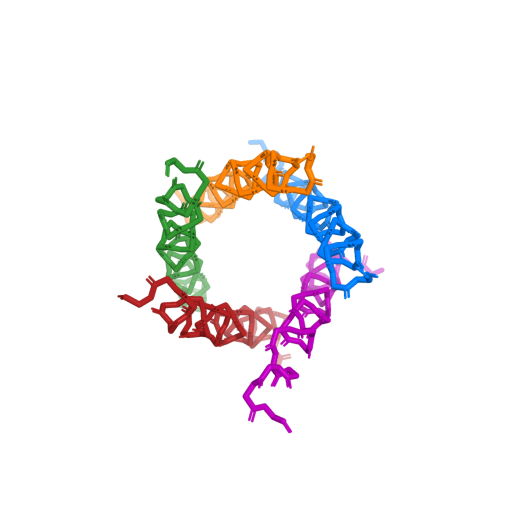29 GLU C N 1
ATOM 745 C CA . GLU C 1 30 ? 7.211 -20.183 -1.481 1.00 30.42 29 GLU C CA 1
ATOM 746 C C . GLU C 1 30 ? 6.769 -20.685 -0.100 1.00 37.18 29 GLU C C 1
ATOM 747 O O . GLU C 1 30 ? 7.514 -21.402 0.575 1.00 35.05 29 GLU C O 1
ATOM 753 N N . GLY C 1 31 ? 5.552 -20.328 0.304 1.00 38.60 30 GLY C N 1
ATOM 754 C CA . GLY C 1 31 ? 4.995 -20.773 1.574 1.00 37.00 30 GLY C CA 1
ATOM 755 C C . GLY C 1 31 ? 4.500 -22.204 1.582 1.00 48.15 30 GLY C C 1
ATOM 756 O O . GLY C 1 31 ? 4.093 -22.741 0.553 1.00 46.49 30 GLY C O 1
ATOM 757 N N . GLY D 1 2 ? 4.033 15.827 -29.574 1.00 43.90 1 GLY D N 1
ATOM 758 C CA . GLY D 1 2 ? 4.012 14.745 -28.606 1.00 46.23 1 GLY D CA 1
ATOM 759 C C . GLY D 1 2 ? 4.957 14.937 -27.435 1.00 45.49 1 GLY D C 1
ATOM 760 O O . GLY D 1 2 ? 6.153 14.661 -27.541 1.00 49.51 1 GLY D O 1
ATOM 761 N N . ASN D 1 3 ? 4.429 15.419 -26.315 1.00 39.03 2 ASN D N 1
ATOM 762 C CA . ASN D 1 3 ? 5.299 15.946 -25.280 1.00 37.81 2 ASN D CA 1
ATOM 763 C C . ASN D 1 3 ? 5.875 14.819 -24.437 1.00 36.93 2 ASN D C 1
ATOM 764 O O . ASN D 1 3 ? 5.493 13.649 -24.585 1.00 30.71 2 ASN D O 1
ATOM 769 N N . ILE D 1 4 ? 6.816 15.174 -23.570 1.00 29.87 3 ILE D N 1
ATOM 770 C CA . ILE D 1 4 ? 7.515 14.187 -22.768 1.00 25.02 3 ILE D CA 1
ATOM 771 C C . ILE D 1 4 ? 6.562 13.449 -21.835 1.00 24.38 3 ILE D C 1
ATOM 772 O O . ILE D 1 4 ? 6.764 12.270 -21.569 1.00 25.94 3 ILE D O 1
ATOM 777 N N . LEU D 1 5 ? 5.519 14.117 -21.350 1.00 24.04 4 LEU D N 1
ATOM 778 C CA . LEU D 1 5 ? 4.593 13.451 -20.436 1.00 25.02 4 LEU D CA 1
ATOM 779 C C . LEU D 1 5 ? 3.815 12.349 -21.150 1.00 24.01 4 LEU D C 1
ATOM 780 O O . LEU D 1 5 ? 3.569 11.297 -20.576 1.00 24.05 4 LEU D O 1
ATOM 785 N N . GLN D 1 6 ? 3.454 12.582 -22.410 1.00 25.84 5 GLN D N 1
ATOM 786 C CA . GLN D 1 6 ? 2.775 11.541 -23.183 1.00 29.27 5 GLN D CA 1
ATOM 787 C C . GLN D 1 6 ? 3.670 10.347 -23.448 1.00 27.92 5 GLN D C 1
ATOM 788 O O . GLN D 1 6 ? 3.210 9.196 -23.461 1.00 24.43 5 GLN D O 1
ATOM 794 N N . LYS D 1 7 ? 4.947 10.618 -23.684 1.00 24.29 6 LYS D N 1
ATOM 795 C CA . LYS D 1 7 ? 5.908 9.548 -23.902 1.00 25.11 6 LYS D CA 1
ATOM 796 C C . LYS D 1 7 ? 6.063 8.726 -22.632 1.00 27.39 6 LYS D C 1
ATOM 797 O O . LYS D 1 7 ? 6.073 7.493 -22.670 1.00 21.78 6 LYS D O 1
ATOM 803 N N . ILE D 1 8 ? 6.156 9.413 -21.500 1.00 20.15 7 ILE D N 1
ATOM 804 C CA . ILE D 1 8 ? 6.225 8.737 -20.204 1.00 19.20 7 ILE D CA 1
ATOM 805 C C . ILE D 1 8 ? 4.977 7.888 -19.956 1.00 23.32 7 ILE D C 1
ATOM 806 O O . ILE D 1 8 ? 5.076 6.754 -19.489 1.00 21.74 7 ILE D O 1
ATOM 811 N N . GLU D 1 9 ? 3.811 8.435 -20.280 1.00 22.35 8 GLU D N 1
ATOM 812 C CA . GLU D 1 9 ? 2.553 7.699 -20.150 1.00 19.78 8 GLU D CA 1
ATOM 813 C C . GLU D 1 9 ? 2.572 6.412 -20.973 1.00 20.98 8 GLU D C 1
ATOM 814 O O . GLU D 1 9 ? 2.158 5.359 -20.483 1.00 24.24 8 GLU D O 1
ATOM 820 N N . ASN D 1 10 ? 3.064 6.495 -22.212 1.00 23.64 9 ASN D N 1
ATOM 821 C CA . ASN D 1 10 ? 3.106 5.317 -23.089 1.00 24.60 9 ASN D CA 1
ATOM 822 C C . ASN D 1 10 ? 3.987 4.220 -22.533 1.00 27.93 9 ASN D C 1
ATOM 823 O O . ASN D 1 10 ? 3.637 3.037 -22.597 1.00 24.17 9 ASN D O 1
ATOM 828 N N . ILE D 1 11 ? 5.131 4.605 -21.979 1.00 18.73 10 ILE D N 1
ATOM 829 C CA . ILE D 1 11 ? 6.041 3.625 -21.382 1.00 19.12 10 ILE D CA 1
ATOM 830 C C . ILE D 1 11 ? 5.419 2.977 -20.145 1.00 21.51 10 ILE D C 1
ATOM 831 O O . ILE D 1 11 ? 5.516 1.759 -19.952 1.00 18.19 10 ILE D O 1
ATOM 836 N N . LEU D 1 12 ? 4.745 3.770 -19.314 1.00 16.34 11 LEU D N 1
ATOM 837 C CA . LEU D 1 12 ? 4.093 3.211 -18.133 1.00 17.75 11 LEU D CA 1
ATOM 838 C C . LEU D 1 12 ? 2.978 2.244 -18.520 1.00 17.22 11 LEU D C 1
ATOM 839 O O . LEU D 1 12 ? 2.777 1.231 -17.855 1.00 22.11 11 LEU D O 1
ATOM 844 N N . LYS D 1 13 ? 2.244 2.568 -19.583 1.00 17.32 12 LYS D N 1
ATOM 845 C CA . LYS D 1 13 ? 1.193 1.675 -20.072 1.00 18.50 12 LYS D CA 1
ATOM 846 C C . LYS D 1 13 ? 1.796 0.362 -20.542 1.00 24.01 12 LYS D C 1
ATOM 847 O O . LYS D 1 13 ? 1.249 -0.715 -20.278 1.00 23.65 12 LYS D O 1
ATOM 853 N N . LYS D 1 14 ? 2.940 0.448 -21.214 1.00 22.29 13 LYS D N 1
ATOM 854 C CA . LYS D 1 14 ? 3.634 -0.757 -21.661 1.00 21.81 13 LYS D CA 1
ATOM 855 C C . LYS D 1 14 ? 4.128 -1.561 -20.464 1.00 20.57 13 LYS D C 1
ATOM 856 O O . LYS D 1 14 ? 4.040 -2.793 -20.455 1.00 21.70 13 LYS D O 1
ATOM 862 N N . ILE D 1 15 ? 4.641 -0.875 -19.450 1.00 15.05 14 ILE D N 1
ATOM 863 C CA . ILE D 1 15 ? 5.061 -1.573 -18.234 1.00 15.85 14 ILE D CA 1
ATOM 864 C C . ILE D 1 15 ? 3.890 -2.297 -17.581 1.00 20.69 14 ILE D C 1
ATOM 865 O O . ILE D 1 15 ? 4.017 -3.461 -17.175 1.00 18.93 14 ILE D O 1
ATOM 870 N N . GLU D 1 16 ? 2.748 -1.614 -17.504 1.00 18.28 15 GLU D N 1
ATOM 871 C CA . GLU D 1 16 ? 1.535 -2.198 -16.928 1.00 22.26 15 GLU D CA 1
ATOM 872 C C . GLU D 1 16 ? 1.134 -3.472 -17.648 1.00 20.94 15 GLU D C 1
ATOM 873 O O . GLU D 1 16 ? 0.837 -4.501 -17.023 1.00 21.17 15 GLU D O 1
ATOM 879 N N . ASN D 1 17 ? 1.145 -3.400 -18.973 1.00 17.63 16 ASN D N 1
ATOM 880 C CA . ASN D 1 17 ? 0.754 -4.540 -19.796 1.00 22.12 16 ASN D CA 1
ATOM 881 C C . ASN D 1 17 ? 1.711 -5.716 -19.650 1.00 17.94 16 ASN D C 1
ATOM 882 O O . ASN D 1 17 ? 1.271 -6.868 -19.645 1.00 20.63 16 ASN D O 1
ATOM 887 N N . ILE D 1 18 ? 3.010 -5.443 -19.558 1.00 18.56 17 ILE D N 1
ATOM 888 C CA . ILE D 1 18 ? 3.971 -6.529 -19.340 1.00 17.59 17 ILE D CA 1
ATOM 889 C C . ILE D 1 18 ? 3.750 -7.182 -17.977 1.00 17.20 17 ILE D C 1
ATOM 890 O O . ILE D 1 18 ? 3.794 -8.408 -17.845 1.00 16.61 17 ILE D O 1
ATOM 895 N N . LEU D 1 19 ? 3.500 -6.362 -16.965 1.00 16.15 18 LEU D N 1
ATOM 896 C CA . LEU D 1 19 ? 3.235 -6.889 -15.623 1.00 13.75 18 LEU D CA 1
ATOM 897 C C . LEU D 1 19 ? 1.960 -7.712 -15.590 1.00 20.75 18 LEU D C 1
ATOM 898 O O . LEU D 1 19 ? 1.879 -8.737 -14.900 1.00 18.22 18 LEU D O 1
ATOM 903 N N . TRP D 1 20 ? 0.946 -7.278 -16.329 1.00 15.93 19 TRP D N 1
ATOM 904 C CA . TRP D 1 20 ? -0.260 -8.097 -16.434 1.00 20.80 19 TRP D CA 1
ATOM 905 C C . TRP D 1 20 ? 0.052 -9.475 -17.017 1.00 23.52 19 TRP D C 1
ATOM 906 O O . TRP D 1 20 ? -0.464 -10.509 -16.544 1.00 19.92 19 TRP D O 1
ATOM 917 N N . LYS D 1 21 ? 0.901 -9.493 -18.042 1.00 19.58 20 LYS D N 1
ATOM 918 C CA . LYS D 1 21 ? 1.286 -10.758 -18.671 1.00 19.09 20 LYS D CA 1
ATOM 919 C C . LYS D 1 21 ? 2.047 -11.641 -17.702 1.00 19.02 20 LYS D C 1
ATOM 920 O O . LYS D 1 21 ? 1.799 -12.852 -17.632 1.00 21.04 20 LYS D O 1
ATOM 926 N N . ILE D 1 22 ? 2.977 -11.045 -16.970 1.00 17.23 21 ILE D N 1
ATOM 927 C CA . ILE D 1 22 ? 3.731 -11.803 -15.967 1.00 18.84 21 ILE D CA 1
ATOM 928 C C . ILE D 1 22 ? 2.775 -12.375 -14.915 1.00 23.04 21 ILE D C 1
ATOM 929 O O . ILE D 1 22 ? 2.833 -13.561 -14.597 1.00 18.84 21 ILE D O 1
ATOM 934 N N . GLU D 1 23 ? 1.864 -11.549 -14.404 1.00 17.45 22 GLU D N 1
ATOM 935 C CA . GLU D 1 23 ? 0.873 -12.050 -13.447 1.00 19.28 22 GLU D CA 1
ATOM 936 C C . GLU D 1 23 ? 0.030 -13.175 -14.036 1.00 20.86 22 GLU D C 1
ATOM 937 O O . GLU D 1 23 ? -0.257 -14.172 -13.364 1.00 23.95 22 GLU D O 1
ATOM 943 N N . ASN D 1 24 ? -0.371 -13.026 -15.296 1.00 19.31 23 ASN D N 1
ATOM 944 C CA . ASN D 1 24 ? -1.222 -14.027 -15.938 1.00 21.35 23 ASN D CA 1
ATOM 945 C C . ASN D 1 24 ? -0.520 -15.377 -16.017 1.00 25.24 23 ASN D C 1
ATOM 946 O O . ASN D 1 24 ? -1.127 -16.428 -15.782 1.00 23.75 23 ASN D O 1
ATOM 951 N N . ILE D 1 25 ? 0.763 -15.350 -16.346 1.00 23.80 24 ILE D N 1
ATOM 952 C CA . ILE D 1 25 ? 1.538 -16.586 -16.426 1.00 21.07 24 ILE D CA 1
ATOM 953 C C . ILE D 1 25 ? 1.678 -17.238 -15.055 1.00 23.22 24 ILE D C 1
ATOM 954 O O . ILE D 1 25 ? 1.521 -18.449 -14.912 1.00 26.84 24 ILE D O 1
ATOM 959 N N . LEU D 1 26 ? 1.965 -16.427 -14.046 1.00 19.87 25 LEU D N 1
ATOM 960 C CA . LEU D 1 26 ? 2.137 -16.943 -12.686 1.00 18.73 25 LEU D CA 1
ATOM 961 C C . LEU D 1 26 ? 0.856 -17.516 -12.106 1.00 25.80 25 LEU D C 1
ATOM 962 O O . LEU D 1 26 ? 0.890 -18.522 -11.394 1.00 25.82 25 LEU D O 1
ATOM 967 N N . GLN D 1 27 ? -0.275 -16.892 -12.427 1.00 23.79 26 GLN D N 1
ATOM 968 C CA . GLN D 1 27 ? -1.573 -17.384 -11.963 1.00 24.64 26 GLN D CA 1
ATOM 969 C C . GLN D 1 27 ? -1.765 -18.825 -12.435 1.00 36.04 26 GLN D C 1
ATOM 970 O O . GLN D 1 27 ? -2.382 -19.643 -11.738 1.00 37.07 26 GLN D O 1
ATOM 976 N N . LYS D 1 28 ? -1.252 -19.114 -13.631 1.00 32.13 27 LYS D N 1
ATOM 977 C CA . LYS D 1 28 ? -1.288 -20.457 -14.214 1.00 39.98 27 LYS D CA 1
ATOM 978 C C . LYS D 1 28 ? -0.348 -21.442 -13.510 1.00 48.46 27 LYS D C 1
ATOM 979 O O . LYS D 1 28 ? -0.714 -22.591 -13.245 1.00 49.47 27 LYS D O 1
ATOM 985 N N . ILE D 1 29 ? 0.864 -20.971 -13.214 1.00 51.61 28 ILE D N 1
ATOM 986 C CA . ILE D 1 29 ? 1.890 -21.776 -12.558 1.00 55.48 28 ILE D CA 1
ATOM 987 C C . ILE D 1 29 ? 1.442 -22.238 -11.180 1.00 56.31 28 ILE D C 1
ATOM 988 O O . ILE D 1 29 ? 1.674 -23.384 -10.803 1.00 59.98 28 ILE D O 1
ATOM 993 N N . GLU D 1 30 ? 0.811 -21.345 -10.426 1.00 54.10 29 GLU D N 1
ATOM 994 C CA . GLU D 1 30 ? 0.380 -21.679 -9.077 1.00 56.33 29 GLU D CA 1
ATOM 995 C C . GLU D 1 30 ? -0.871 -22.552 -9.092 1.00 62.5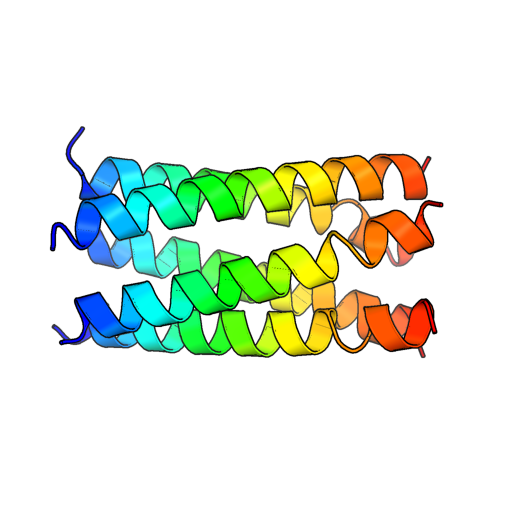6 29 GLU D C 1
ATOM 996 O O . GLU D 1 30 ? -1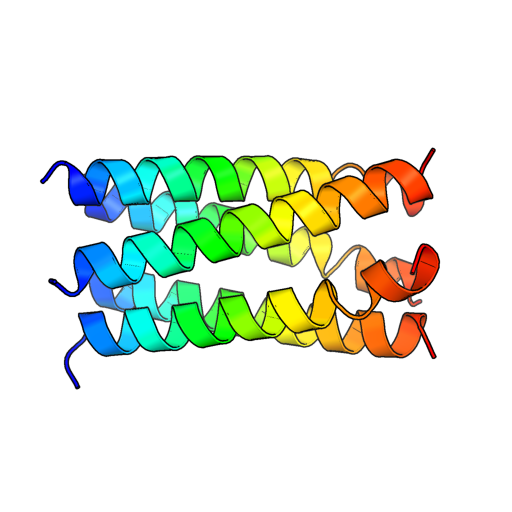.098 -23.327 -8.163 1.00 61.75 29 GLU D O 1
ATOM 998 N N . GLY D 1 31 ? -1.670 -22.433 -10.149 1.00 68.79 30 GLY D N 1
ATOM 999 C CA . GLY D 1 31 ? -2.862 -23.250 -10.310 1.00 74.82 30 GLY D CA 1
ATOM 1000 C C . GLY D 1 31 ? -3.886 -23.059 -9.206 1.00 79.54 30 GLY D C 1
ATOM 1001 O O . GLY D 1 31 ? -4.580 -22.046 -9.155 1.00 80.84 30 GLY D O 1
ATOM 1005 N N . GLY E 1 2 ? 20.448 15.447 -21.339 1.00 57.32 1 GLY E N 1
ATOM 1006 C CA . GLY E 1 2 ? 19.076 15.900 -21.495 1.00 55.76 1 GLY E CA 1
ATOM 1007 C C . GLY E 1 2 ? 18.495 16.421 -20.193 1.00 45.68 1 GLY E C 1
ATOM 1008 O O . GLY E 1 2 ? 19.159 16.410 -19.159 1.00 41.66 1 GLY E O 1
ATOM 1009 N N . ASN E 1 3 ? 17.250 16.877 -20.226 1.00 38.45 2 ASN E N 1
ATOM 1010 C CA . ASN E 1 3 ? 16.656 17.450 -19.028 1.00 32.69 2 ASN E CA 1
ATOM 1011 C C . ASN E 1 3 ? 16.163 16.368 -18.064 1.00 32.59 2 ASN E C 1
ATOM 1012 O O . ASN E 1 3 ? 16.202 15.167 -18.363 1.00 23.03 2 ASN E O 1
ATOM 1017 N N . ILE E 1 4 ? 15.690 16.795 -16.902 1.00 23.39 3 ILE E N 1
ATOM 1018 C CA . ILE E 1 4 ? 15.282 15.853 -15.875 1.00 21.54 3 ILE E CA 1
ATOM 1019 C C . ILE E 1 4 ? 14.146 14.936 -16.333 1.00 22.73 3 ILE E C 1
ATOM 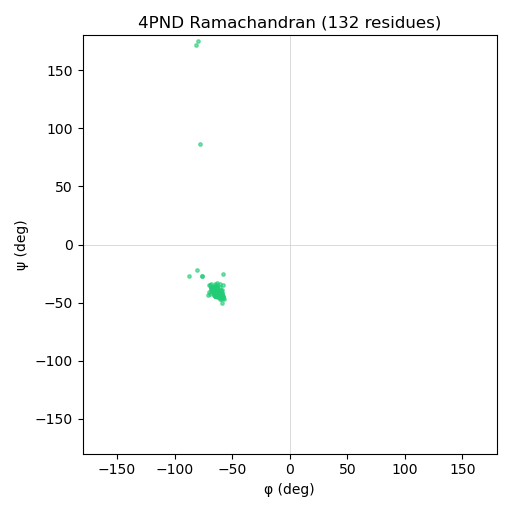1020 O O . ILE E 1 4 ? 14.123 13.754 -15.978 1.00 21.67 3 ILE E O 1
ATOM 1025 N N . LEU E 1 5 ? 13.213 15.445 -17.129 1.00 22.93 4 LEU E N 1
ATOM 1026 C CA . LEU E 1 5 ? 12.109 14.589 -17.562 1.00 20.14 4 LEU E CA 1
ATOM 1027 C C . LEU E 1 5 ? 12.604 13.531 -18.544 1.00 20.96 4 LEU E C 1
ATOM 1028 O O . LEU E 1 5 ? 12.105 12.402 -18.555 1.00 20.53 4 LEU E O 1
ATOM 1033 N N . GLN E 1 6 ? 13.574 13.892 -19.378 1.00 24.08 5 GLN E N 1
ATOM 1034 C CA . GLN E 1 6 ? 14.154 12.902 -20.294 1.00 22.16 5 GLN E CA 1
ATOM 1035 C C . GLN E 1 6 ? 14.979 11.852 -19.548 1.00 27.48 5 GLN E C 1
ATOM 1036 O O . GLN E 1 6 ? 15.019 10.692 -19.953 1.00 22.84 5 GLN E O 1
ATOM 1042 N N . LYS E 1 7 ? 15.654 12.252 -18.474 1.00 20.13 6 LYS E N 1
ATOM 1043 C CA . LYS E 1 7 ? 16.378 11.277 -17.652 1.00 19.36 6 LYS E CA 1
ATOM 1044 C C . LYS E 1 7 ? 15.388 10.287 -17.054 1.00 21.93 6 LYS E C 1
ATOM 1045 O O . LYS E 1 7 ? 15.626 9.072 -17.037 1.00 18.96 6 LYS E O 1
ATOM 1051 N N . ILE E 1 8 ? 14.273 10.806 -16.546 1.00 17.27 7 ILE E N 1
ATOM 1052 C CA . ILE E 1 8 ? 13.206 9.958 -16.003 1.00 15.52 7 ILE E CA 1
ATOM 1053 C C . ILE E 1 8 ? 12.626 9.019 -17.073 1.00 17.42 7 ILE E C 1
ATOM 1054 O O . ILE E 1 8 ? 12.468 7.813 -16.837 1.00 17.89 7 ILE E O 1
ATOM 1059 N N . GLU E 1 9 ? 12.366 9.557 -18.263 1.00 18.60 8 GLU E N 1
ATOM 1060 C CA . GLU E 1 9 ? 11.859 8.735 -19.369 1.00 19.55 8 GLU E CA 1
ATOM 1061 C C . GLU E 1 9 ? 12.828 7.603 -19.688 1.00 19.95 8 GLU E C 1
ATOM 1062 O O . GLU E 1 9 ? 12.418 6.444 -19.891 1.00 21.98 8 GLU E O 1
ATOM 1068 N N . ASN E 1 10 ? 14.117 7.923 -19.725 1.00 17.49 9 ASN E N 1
ATOM 1069 C CA . ASN E 1 10 ? 15.109 6.895 -20.047 1.00 21.76 9 ASN E CA 1
ATOM 1070 C C . ASN E 1 10 ? 15.186 5.784 -19.007 1.00 21.77 9 ASN E C 1
ATOM 1071 O O . ASN E 1 10 ? 15.355 4.613 -19.359 1.00 17.49 9 ASN E O 1
ATOM 1076 N N . ILE E 1 11 ? 15.077 6.132 -17.731 1.00 15.29 10 ILE E N 1
ATOM 1077 C CA . ILE E 1 11 ? 15.080 5.096 -16.700 1.00 14.93 10 ILE E CA 1
ATOM 1078 C C . ILE E 1 11 ? 13.836 4.234 -16.851 1.00 14.79 10 ILE E C 1
ATOM 1079 O O . ILE E 1 11 ? 13.877 3.016 -16.677 1.00 16.61 10 ILE E O 1
ATOM 1084 N N . LEU E 1 12 ? 12.714 4.866 -17.184 1.00 15.33 11 LEU E N 1
ATOM 1085 C CA . LEU E 1 12 ? 11.477 4.111 -17.390 1.00 16.22 11 LEU E CA 1
ATOM 1086 C C . LEU E 1 12 ? 11.619 3.143 -18.558 1.00 18.58 11 LEU E C 1
ATOM 1087 O O . LEU E 1 12 ? 11.056 2.052 -18.518 1.00 17.21 11 LEU E O 1
ATOM 1092 N N . LYS E 1 13 ? 12.345 3.542 -19.602 1.00 17.21 12 LYS E N 1
ATOM 1093 C CA . LYS E 1 13 ? 12.608 2.627 -20.720 1.00 18.39 12 LYS E CA 1
ATOM 1094 C C . LYS E 1 13 ? 13.422 1.411 -20.294 1.00 21.46 12 LYS E C 1
ATOM 1095 O O . LYS E 1 13 ? 13.196 0.297 -20.782 1.00 19.86 12 LYS E O 1
ATOM 1101 N N . LYS E 1 14 ? 14.389 1.632 -19.408 1.00 16.53 13 LYS E N 1
ATOM 1102 C CA . LYS E 1 14 ? 15.222 0.526 -18.913 1.00 19.10 13 LYS E CA 1
ATOM 1103 C C . LYS E 1 14 ? 14.394 -0.439 -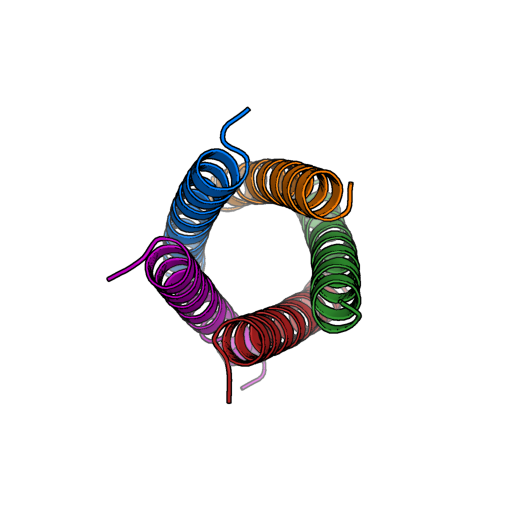18.091 1.00 19.66 13 LYS E C 1
ATOM 1104 O O . LYS E 1 14 ? 14.554 -1.665 -18.190 1.00 18.74 13 LYS E O 1
ATOM 1110 N N . ILE E 1 15 ? 13.512 0.117 -17.267 1.00 16.42 14 ILE E N 1
ATOM 1111 C CA . ILE E 1 15 ? 12.598 -0.693 -16.461 1.00 11.58 14 ILE E CA 1
ATOM 1112 C C . ILE E 1 15 ? 11.704 -1.535 -17.354 1.00 20.00 14 ILE E C 1
ATOM 1113 O O . ILE E 1 15 ? 11.524 -2.744 -17.115 1.00 16.66 14 ILE E O 1
ATOM 1118 N N . GLU E 1 16 ? 11.161 -0.910 -18.394 1.00 16.01 15 GLU E N 1
ATOM 1119 C CA . GLU E 1 16 ? 10.332 -1.619 -19.368 1.00 16.36 15 GLU E CA 1
ATOM 1120 C C . GLU E 1 16 ? 11.105 -2.753 -20.004 1.00 21.06 15 GLU E C 1
ATOM 1121 O O . GLU E 1 16 ? 10.600 -3.869 -20.168 1.00 18.38 15 GLU E O 1
ATOM 1127 N N . ASN E 1 17 ? 12.339 -2.462 -20.384 1.00 16.95 16 ASN E N 1
ATOM 1128 C CA . ASN E 1 17 ? 13.149 -3.473 -21.056 1.00 16.23 16 ASN E CA 1
ATOM 1129 C C . ASN E 1 17 ? 13.475 -4.665 -20.152 1.00 17.30 16 ASN E C 1
ATOM 1130 O O . ASN E 1 17 ? 13.434 -5.827 -20.593 1.00 20.31 16 ASN E O 1
ATOM 1135 N N . ILE E 1 18 ? 13.802 -4.386 -18.894 1.00 15.77 17 ILE E N 1
ATOM 1136 C CA . ILE E 1 18 ? 14.086 -5.466 -17.947 1.00 15.25 17 ILE E CA 1
ATOM 1137 C C . ILE E 1 18 ? 12.847 -6.303 -17.729 1.00 17.50 17 ILE E C 1
ATOM 1138 O O . ILE E 1 18 ? 12.938 -7.520 -17.679 1.00 15.81 17 ILE E O 1
ATOM 1143 N N . LEU E 1 19 ? 11.689 -5.656 -17.607 1.00 17.59 18 LEU E N 1
ATOM 1144 C CA . LEU E 1 19 ? 10.442 -6.397 -17.437 1.00 18.56 18 LEU E CA 1
ATOM 1145 C C . LEU E 1 19 ? 10.139 -7.243 -18.664 1.00 20.76 18 LEU E C 1
ATOM 1146 O O . LEU E 1 19 ? 9.659 -8.371 -18.549 1.00 18.88 18 LEU E O 1
ATOM 1151 N N . TRP E 1 20 ? 10.414 -6.711 -19.849 1.00 15.00 19 TRP E N 1
ATOM 1152 C CA . TRP E 1 20 ? 10.248 -7.512 -21.057 1.00 16.66 19 TRP E CA 1
ATOM 1153 C C . TRP E 1 20 ? 11.146 -8.746 -21.023 1.00 22.79 19 TRP E C 1
ATOM 1154 O O . TRP E 1 20 ? 10.722 -9.847 -21.408 1.00 21.34 19 TRP E O 1
ATOM 1165 N N . LYS E 1 21 ? 12.371 -8.585 -20.531 1.00 17.11 20 LYS E N 1
ATOM 1166 C CA . LYS E 1 21 ? 13.267 -9.747 -20.423 1.00 19.41 20 LYS E CA 1
ATOM 1167 C C . LYS E 1 21 ? 12.708 -10.810 -19.464 1.00 17.92 20 LYS E C 1
ATOM 1168 O O . LYS E 1 21 ? 12.753 -12.015 -19.754 1.00 20.66 20 LYS E O 1
ATOM 1174 N N . ILE E 1 22 ? 12.186 -10.351 -18.333 1.00 21.05 21 ILE E N 1
ATOM 1175 C CA . ILE E 1 22 ? 11.580 -11.237 -17.344 1.00 17.01 21 ILE E CA 1
ATOM 1176 C C . ILE E 1 22 ? 10.408 -11.997 -17.954 1.00 21.79 21 ILE E C 1
ATOM 1177 O O . ILE E 1 22 ? 10.291 -13.225 -17.833 1.00 21.52 21 ILE E O 1
ATOM 1182 N N . GLU E 1 23 ? 9.561 -11.254 -18.659 1.00 19.12 22 GLU E N 1
ATOM 1183 C CA . GLU E 1 23 ? 8.403 -11.814 -19.347 1.00 20.24 22 GLU E CA 1
ATOM 1184 C C . GLU E 1 23 ? 8.811 -12.852 -20.376 1.00 27.35 22 GLU E C 1
ATOM 1185 O O . GLU E 1 23 ? 8.178 -13.909 -20.508 1.00 30.10 22 GLU E O 1
ATOM 1191 N N . ASN E 1 24 ? 9.872 -12.537 -21.115 1.00 21.62 23 ASN E N 1
ATOM 1192 C CA A ASN E 1 24 ? 10.390 -13.426 -22.146 0.58 24.02 23 ASN E CA 1
ATOM 1193 C CA B ASN E 1 24 ? 10.379 -13.449 -22.138 0.42 23.33 23 ASN E CA 1
ATOM 1194 C C . ASN E 1 24 ? 10.757 -14.805 -21.588 1.00 28.48 23 ASN E C 1
ATOM 1195 O O . ASN E 1 24 ? 10.477 -15.840 -22.211 1.00 30.31 23 ASN E O 1
ATOM 1204 N N . ILE E 1 25 ? 11.397 -14.806 -20.428 1.00 26.47 24 ILE E N 1
ATOM 1205 C CA . ILE E 1 25 ? 11.769 -16.063 -19.793 1.00 32.14 24 ILE E CA 1
ATOM 1206 C C . ILE E 1 25 ? 10.525 -16.871 -19.384 1.00 39.10 24 ILE E C 1
ATOM 1207 O O . ILE E 1 25 ? 10.445 -18.077 -19.632 1.00 33.95 24 ILE E O 1
ATOM 1212 N N . LEU E 1 26 ? 9.543 -16.204 -18.787 1.00 26.17 25 LEU E N 1
ATOM 1213 C CA . LEU E 1 26 ? 8.305 -16.875 -18.378 1.00 26.85 25 LEU E CA 1
ATOM 1214 C C . LEU E 1 26 ? 7.435 -17.374 -19.544 1.00 28.79 25 LEU E C 1
ATOM 1215 O O . LEU E 1 26 ? 6.834 -18.452 -19.463 1.00 35.74 25 LEU E O 1
ATOM 1220 N N . GLN E 1 27 ? 7.385 -16.604 -20.630 1.00 26.47 26 GLN E N 1
ATOM 1221 C CA . GLN E 1 27 ? 6.622 -16.959 -21.843 1.00 33.96 26 GLN E CA 1
ATOM 1222 C C . GLN E 1 27 ? 7.028 -18.282 -22.482 1.00 43.84 26 GLN E C 1
ATOM 1223 O O . GLN E 1 27 ? 6.235 -18.914 -23.196 1.00 43.35 26 GLN E O 1
ATOM 1226 N N . LYS E 1 28 ? 8.272 -18.682 -22.245 1.00 41.54 27 LYS E N 1
ATOM 1227 C CA . LYS E 1 28 ? 8.844 -19.892 -22.826 1.00 41.12 27 LYS E CA 1
ATOM 1228 C C . LYS E 1 28 ? 8.086 -21.149 -22.409 1.00 43.77 27 LYS E C 1
ATOM 1229 O O . LYS E 1 28 ? 7.988 -22.119 -23.175 1.00 42.95 27 LYS E O 1
ATOM 1235 N N . ILE E 1 29 ? 7.573 -21.133 -21.182 1.00 44.27 28 ILE E N 1
ATOM 1236 C CA . ILE E 1 29 ? 6.886 -22.288 -20.619 1.00 37.18 28 ILE E CA 1
ATOM 1237 C C . ILE E 1 29 ? 5.670 -22.716 -21.452 1.00 42.78 28 ILE E C 1
ATOM 1238 O O . ILE E 1 29 ? 5.542 -23.896 -21.771 1.00 39.14 28 ILE E O 1
ATOM 1243 N N . GLU E 1 30 ? 4.779 -21.782 -21.792 1.00 41.62 29 GLU E N 1
ATOM 1244 C CA . GLU E 1 30 ? 3.612 -22.115 -22.626 1.00 41.79 29 GLU E CA 1
ATOM 1245 C C . GLU E 1 30 ? 3.950 -22.005 -24.117 1.00 44.95 29 GLU E C 1
ATOM 1246 O O . GLU E 1 30 ? 3.316 -22.635 -24.970 1.00 42.14 29 GLU E O 1
ATOM 1247 N N . GLY E 1 31 ? 4.921 -21.152 -24.427 1.00 55.62 30 GLY E N 1
ATOM 1248 C CA . GLY E 1 31 ? 5.376 -20.975 -25.793 1.00 68.49 30 GLY E CA 1
ATOM 1249 C C . GLY E 1 31 ? 6.256 -22.119 -26.252 1.00 76.75 30 GLY E C 1
ATOM 1250 O O . GLY E 1 31 ? 6.540 -22.256 -27.440 1.00 85.02 30 GLY E O 1
#

Secondary structure (DSSP, 8-state):
--HHHHHHHHHHHHHHHHHHHHHHHHHHH-/-HHHHHHHHHHHHHHHHHHHHHHHHHHH-/-HHHHHHHHHHHHHHHHHHHHHHHHHHHH-/--HHHHHHHHHHHHHHHHHHHHHHHHHHH-/--HHHHHHHHHHHHHHHHHHHHHHHHTTT-

Sequence (149 aa):
GNILQKIENILKKIENILWKIENILQKIEGGNILQKIENILKKIENILWKIENNILQKIEGGGNILQKIENILKKIENILWKIENNILQKIEGGNILQKIENILKKIENILWKIENILQKIEGGNILQKIENILKKIENILWKIENNILQKIEG

B-factor: mean 28.22, std 13.52, range [9.96, 94.69]

Solvent-accessible surface area: 8268 Å² total; per-residue (Å²): 94,101,35,56,49,91,10,22,73,13,4,107,120,5,48,70,0,5,137,77,8,19,46,20,19,98,100,67,90,90,128,47,52,64,92,11,1,60,12,8,100,92,7,24,80,1,5,96,91,7,6,74,18,17,99,140,61,80,95,84,111,30,35,48,59,8,18,75,9,5,105,64,6,30,78,15,5,101,88,8,4,75,15,10,99,155,74,72,86,95,84,39,42,84,104,10,40,85,11,5,87,112,6,21,86,18,5,140,65,8,14,36,17,14,99,150,85,50,98,94,87,54,51,78,104,9,20,70,17,8,93,94,6,40,70,13,5,135,86,9,28,69,17,17,51,115,122,81,97

Radius of gyration: 15.42 Å; Cα contacts (8 Å, |Δi|>4): 143; chains: 5; bounding box: 24×42×30 Å

Foldseek 3Di:
DPVVVVVVVVVVVVVVVVVVVVVVVVVVVD/DVVVVVVVVVVVVVVVVVVVVVVVVVVVD/DCVVVVVVVVVVVVVVVVVVVVVVVVVVVD/DDPVVVVVVVVVVVVVVVVVVVVVVVVVVD/DDPVVVVVVVVVVVVVVVVVVVVVVVVVVD